Protein AF-A0A952GJA0-F1 (afdb_monomer_lite)

Sequence (175 aa):
MSPELRQLFHEEYRELRPRAPMPELHVRFRRFTSLNTTIRLRDGKLYVSLSDLLEAAPESVLRAIAHILIAKLYRKPILRLHADRYRRYTQSEPVSKMAEHIRQTRGRKRILTAKGRHYDLDEVFETLNRRFFHGLMGRPVLTWSGHNARRLLGHYDAAHNTIMISRVFDRPDTP

Radius of gyration: 22.42 Å; chains: 1; bounding box: 40×35×61 Å

Structure (mmCIF, N/CA/C/O backbone):
data_AF-A0A952GJA0-F1
#
_entry.id   AF-A0A952GJA0-F1
#
loop_
_atom_site.group_PDB
_atom_site.id
_atom_site.type_symbol
_atom_site.label_atom_id
_atom_site.label_alt_id
_atom_site.label_comp_id
_atom_site.label_asym_id
_atom_site.label_entity_id
_atom_site.label_seq_id
_atom_site.pdbx_PDB_ins_code
_atom_site.Cartn_x
_atom_site.Cartn_y
_atom_site.Cartn_z
_atom_site.occupancy
_atom_site.B_iso_or_equiv
_atom_site.auth_seq_id
_atom_site.auth_comp_id
_atom_site.auth_asym_id
_atom_site.auth_atom_id
_atom_site.pdbx_PDB_model_num
ATOM 1 N N . MET A 1 1 ? 6.416 3.087 22.315 1.00 54.38 1 MET A N 1
ATOM 2 C CA . MET A 1 1 ? 5.039 2.718 21.914 1.00 54.38 1 MET A CA 1
ATOM 3 C C . MET A 1 1 ? 4.178 3.906 22.293 1.00 54.38 1 MET A C 1
ATOM 5 O O . MET A 1 1 ? 4.149 4.182 23.481 1.00 54.38 1 MET A O 1
ATOM 9 N N . SER A 1 2 ? 3.600 4.648 21.342 1.00 66.81 2 SER A N 1
ATOM 10 C CA . SER A 1 2 ? 2.761 5.819 21.663 1.00 66.81 2 SER A CA 1
ATOM 11 C C . SER A 1 2 ? 1.539 5.348 22.473 1.00 66.81 2 SER A C 1
ATOM 13 O O . SER A 1 2 ? 0.759 4.539 21.952 1.00 66.81 2 SER A O 1
ATOM 15 N N . PRO A 1 3 ? 1.404 5.740 23.757 1.00 74.50 3 PRO A N 1
ATOM 16 C CA . PRO A 1 3 ? 0.252 5.381 24.587 1.00 74.50 3 PRO A CA 1
ATOM 17 C C . PRO A 1 3 ? -1.070 5.843 23.963 1.00 74.50 3 PRO A C 1
ATOM 19 O O . PRO A 1 3 ? -2.073 5.132 24.034 1.00 74.50 3 PRO A O 1
ATOM 22 N N . GLU A 1 4 ? -1.030 6.979 23.267 1.00 85.19 4 GLU A N 1
ATOM 23 C CA . GLU A 1 4 ? -2.164 7.608 22.595 1.00 85.19 4 GLU A CA 1
ATOM 24 C C . GLU A 1 4 ? -2.732 6.689 21.507 1.00 85.19 4 GLU A C 1
ATOM 26 O O . GLU A 1 4 ? -3.935 6.449 21.447 1.00 85.19 4 GLU A O 1
ATOM 31 N N . LEU A 1 5 ? -1.872 6.065 20.693 1.00 89.81 5 LEU A N 1
ATOM 32 C CA . LEU A 1 5 ? -2.322 5.169 19.627 1.00 89.81 5 LEU A CA 1
ATOM 33 C C . LEU A 1 5 ? -3.044 3.927 20.168 1.00 89.81 5 LEU A C 1
ATOM 35 O O . LEU A 1 5 ? -4.031 3.476 19.588 1.00 89.81 5 LEU A O 1
ATOM 39 N N . ARG A 1 6 ? -2.563 3.352 21.277 1.00 92.50 6 ARG A N 1
ATOM 40 C CA . ARG A 1 6 ? -3.231 2.201 21.906 1.00 92.50 6 ARG A CA 1
ATOM 41 C C . ARG A 1 6 ? -4.612 2.596 22.430 1.00 92.50 6 ARG A C 1
ATOM 43 O O . ARG A 1 6 ? -5.545 1.805 22.287 1.00 92.50 6 ARG A O 1
ATOM 50 N N . GLN A 1 7 ? -4.731 3.797 22.989 1.00 93.88 7 GLN A N 1
ATOM 51 C CA . GLN A 1 7 ? -5.991 4.333 23.487 1.00 93.88 7 GLN A CA 1
ATOM 52 C C . GLN A 1 7 ? -7.027 4.481 22.362 1.00 93.88 7 GLN A C 1
ATOM 54 O O . GLN A 1 7 ? -8.146 3.999 22.516 1.00 93.88 7 GLN A O 1
ATOM 59 N N . LEU A 1 8 ? -6.634 4.998 21.190 1.00 95.00 8 LEU A N 1
ATOM 60 C CA . LEU A 1 8 ? -7.523 5.084 20.020 1.00 95.00 8 LEU A CA 1
ATOM 61 C C . LEU A 1 8 ? -8.104 3.721 19.633 1.00 95.00 8 LEU A C 1
ATOM 63 O O . LEU A 1 8 ? -9.308 3.574 19.461 1.00 95.00 8 LEU A O 1
ATOM 67 N N . PHE A 1 9 ? -7.261 2.690 19.530 1.00 96.31 9 PHE A N 1
ATOM 68 C CA . PHE A 1 9 ? -7.736 1.343 19.197 1.00 96.31 9 PHE A CA 1
ATOM 69 C C . PHE A 1 9 ? -8.646 0.750 20.274 1.00 96.31 9 PHE A C 1
ATOM 71 O O . PHE A 1 9 ? -9.547 -0.023 19.952 1.00 96.31 9 PHE A O 1
ATOM 78 N N . HIS A 1 10 ? -8.412 1.085 21.541 1.00 96.00 10 HIS A N 1
ATOM 79 C CA . HIS A 1 10 ? -9.250 0.640 22.645 1.00 96.00 10 HIS A CA 1
ATOM 80 C C . HIS A 1 10 ? -10.642 1.294 22.603 1.00 96.00 10 HIS A C 1
ATOM 82 O O . HIS A 1 10 ? -11.648 0.600 22.755 1.00 96.00 10 HIS A O 1
ATOM 88 N N . GLU A 1 11 ? -10.705 2.604 22.357 1.00 96.12 11 GLU A N 1
ATOM 89 C CA . GLU A 1 11 ? -11.954 3.362 22.196 1.00 96.12 11 GLU A CA 1
ATOM 90 C C . GLU A 1 11 ? -12.777 2.831 21.020 1.00 96.12 11 GLU A C 1
ATOM 92 O O . GLU A 1 11 ? -13.913 2.400 21.210 1.00 96.12 11 GLU A O 1
ATOM 97 N N . GLU A 1 12 ? -12.162 2.729 19.840 1.00 96.25 12 GLU A N 1
ATOM 98 C CA . GLU A 1 12 ? -12.817 2.224 18.626 1.00 96.25 12 GLU A CA 1
ATOM 99 C C . GLU A 1 12 ? -13.274 0.764 18.773 1.00 96.25 12 GLU A C 1
ATOM 101 O O . GLU A 1 12 ? -14.326 0.360 18.270 1.00 96.25 12 GLU A O 1
ATOM 106 N N . TYR A 1 13 ? -12.515 -0.060 19.508 1.00 97.06 13 TYR A N 1
ATOM 107 C CA . TYR A 1 13 ? -12.947 -1.421 19.818 1.00 97.06 13 TYR A CA 1
ATOM 108 C C . TYR A 1 13 ? -14.212 -1.419 20.671 1.00 97.06 13 TYR A C 1
ATOM 110 O O . TYR A 1 13 ? -15.130 -2.200 20.408 1.00 97.06 13 TYR A O 1
ATOM 118 N N . ARG A 1 14 ? -14.261 -0.569 21.703 1.00 96.56 14 ARG A N 1
ATOM 119 C CA . ARG A 1 14 ? -15.401 -0.498 22.616 1.00 96.56 14 ARG A CA 1
ATOM 120 C C . ARG A 1 14 ? -16.638 0.052 21.915 1.00 96.56 14 ARG A C 1
ATOM 122 O O . ARG A 1 14 ? -17.715 -0.490 22.136 1.00 96.56 14 ARG A O 1
ATOM 129 N N . GLU A 1 15 ? -16.482 1.042 21.042 1.00 95.50 15 GLU A N 1
ATOM 130 C CA . GLU A 1 15 ? -17.576 1.587 20.234 1.00 95.50 15 GLU A CA 1
ATOM 131 C C . GLU A 1 15 ? -18.188 0.511 19.323 1.00 95.50 15 GLU A C 1
ATOM 133 O O . GLU A 1 15 ? -19.399 0.288 19.327 1.00 95.50 15 GLU A O 1
ATOM 138 N N . LEU A 1 16 ? -17.350 -0.251 18.611 1.00 95.06 16 LEU A N 1
ATOM 139 C CA . LEU A 1 16 ? -17.817 -1.314 17.714 1.00 95.06 16 LEU A CA 1
ATOM 140 C C . LEU A 1 16 ? -18.292 -2.583 18.442 1.00 95.06 16 LEU A C 1
ATOM 142 O O . LEU A 1 16 ? -19.068 -3.372 17.885 1.00 95.06 16 LEU A O 1
ATOM 146 N N . ARG A 1 17 ? -17.794 -2.834 19.658 1.00 95.31 17 ARG A N 1
ATOM 147 C CA . ARG A 1 17 ? -18.069 -4.045 20.449 1.00 95.31 17 ARG A CA 1
ATOM 148 C C . ARG A 1 17 ? -18.272 -3.723 21.942 1.00 95.31 17 ARG A C 1
ATOM 150 O O . ARG A 1 17 ? -17.503 -4.206 22.777 1.00 95.31 17 ARG A O 1
ATOM 157 N N . PRO A 1 18 ? -19.354 -3.018 22.320 1.00 94.12 18 PRO A N 1
ATOM 158 C CA . PRO A 1 18 ? -19.543 -2.508 23.684 1.00 94.12 18 PRO A CA 1
ATOM 159 C C . PRO A 1 18 ? -19.533 -3.608 24.751 1.00 94.12 18 PRO A C 1
ATOM 161 O O . PRO A 1 18 ? -18.910 -3.455 25.800 1.00 94.12 18 PRO A O 1
ATOM 164 N N . ARG A 1 19 ? -20.155 -4.754 24.447 1.00 94.12 19 ARG A N 1
ATOM 165 C CA . ARG A 1 19 ? -20.328 -5.890 25.371 1.00 94.12 19 ARG A CA 1
ATOM 166 C C . ARG A 1 19 ? -19.241 -6.964 25.272 1.00 94.12 19 ARG A C 1
ATOM 168 O O . ARG A 1 19 ? -19.289 -7.937 26.014 1.00 94.12 19 ARG A O 1
ATOM 175 N N . ALA A 1 20 ? -18.296 -6.845 24.339 1.00 93.94 20 ALA A N 1
ATOM 176 C CA . ALA A 1 20 ? -17.242 -7.846 24.202 1.00 93.94 20 ALA A CA 1
ATOM 177 C C . ALA A 1 20 ? -16.146 -7.638 25.263 1.00 93.94 20 ALA A C 1
ATOM 179 O O . ALA A 1 20 ? -15.872 -6.491 25.645 1.00 93.94 20 ALA A O 1
ATOM 180 N N . PRO A 1 21 ? -15.464 -8.711 25.706 1.00 94.12 21 PRO A N 1
ATOM 181 C CA . PRO A 1 21 ? -14.257 -8.561 26.508 1.00 94.12 21 PRO A CA 1
ATOM 182 C C . PRO A 1 21 ? -13.212 -7.762 25.720 1.00 94.12 21 PRO A C 1
ATOM 184 O O . PRO A 1 21 ? -13.134 -7.875 24.491 1.00 94.12 21 PRO A O 1
ATOM 187 N N . MET A 1 22 ? -12.437 -6.933 26.423 1.00 94.69 22 MET A N 1
ATOM 188 C CA . MET A 1 22 ? -11.341 -6.182 25.813 1.00 94.69 22 MET A CA 1
ATOM 189 C C . MET A 1 22 ? -10.138 -7.115 25.644 1.00 94.69 22 MET A C 1
ATOM 191 O O . MET A 1 22 ? -9.604 -7.576 26.652 1.00 94.69 22 MET A O 1
ATOM 195 N N . PRO A 1 23 ? -9.711 -7.423 24.410 1.00 94.12 23 PRO A N 1
ATOM 196 C CA . PRO A 1 23 ? -8.521 -8.224 24.190 1.00 94.12 23 PRO A CA 1
ATOM 197 C C . PRO A 1 23 ? -7.267 -7.419 24.530 1.00 94.12 23 PRO A C 1
ATOM 199 O O . PRO A 1 23 ? -7.252 -6.186 24.480 1.00 94.12 23 PRO A O 1
ATOM 202 N N . GLU A 1 24 ? -6.173 -8.125 24.796 1.00 95.12 24 GLU A N 1
ATOM 203 C CA . GLU A 1 24 ? -4.858 -7.496 24.854 1.00 95.12 24 GLU A CA 1
ATOM 204 C C . GLU A 1 24 ? -4.509 -6.912 23.474 1.00 95.12 24 GLU A C 1
ATOM 206 O O . GLU A 1 24 ? -4.594 -7.596 22.450 1.00 95.12 24 GLU A O 1
ATOM 211 N N . LEU A 1 25 ? -4.146 -5.628 23.443 1.00 95.00 25 LEU A N 1
ATOM 212 C CA . LEU A 1 25 ? -3.889 -4.858 22.226 1.00 95.00 25 LEU A CA 1
ATOM 213 C C . LEU A 1 25 ? -2.392 -4.585 22.071 1.00 95.00 25 LEU A C 1
ATOM 215 O O . LEU A 1 25 ? -1.803 -3.820 22.834 1.00 95.00 25 LEU A O 1
ATOM 219 N N . HIS A 1 26 ? -1.798 -5.144 21.020 1.00 95.06 26 HIS A N 1
ATOM 220 C CA . HIS A 1 26 ? -0.436 -4.850 20.590 1.00 95.06 26 HIS A CA 1
ATOM 221 C C . HIS A 1 26 ? -0.470 -4.006 19.319 1.00 95.06 26 HIS A C 1
ATOM 223 O O . HIS A 1 26 ? -0.562 -4.538 18.209 1.00 95.06 26 HIS A O 1
ATOM 229 N N . VAL A 1 27 ? -0.372 -2.688 19.480 1.00 95.62 27 VAL A N 1
ATOM 230 C CA . VAL A 1 27 ? -0.358 -1.727 18.372 1.00 95.62 27 VAL A CA 1
ATOM 231 C C . VAL A 1 27 ? 1.039 -1.142 18.222 1.00 95.62 27 VAL A C 1
ATOM 233 O O . VAL A 1 27 ? 1.648 -0.707 19.197 1.00 95.62 27 VAL A O 1
ATOM 236 N N . ARG A 1 28 ? 1.574 -1.157 17.000 1.00 95.00 28 ARG A N 1
ATOM 237 C CA . ARG A 1 28 ? 2.903 -0.609 16.709 1.00 95.00 28 ARG A CA 1
ATOM 238 C C . ARG A 1 28 ? 3.027 -0.104 15.282 1.00 95.00 28 ARG A C 1
ATOM 240 O O . ARG A 1 28 ? 2.433 -0.674 14.362 1.00 95.00 28 ARG A O 1
ATOM 247 N N . PHE A 1 29 ? 3.894 0.882 15.107 1.00 95.19 29 PHE A N 1
ATOM 248 C CA . PHE A 1 29 ? 4.441 1.227 13.807 1.00 95.19 29 PHE A CA 1
ATOM 249 C C . PHE A 1 29 ? 5.533 0.231 13.411 1.00 95.19 29 PHE A C 1
ATOM 251 O O . PHE A 1 29 ? 6.268 -0.302 14.249 1.00 95.19 29 PHE A O 1
ATOM 258 N N . ARG A 1 30 ? 5.590 -0.090 12.122 1.00 93.44 30 ARG A N 1
ATOM 259 C CA . ARG A 1 30 ? 6.602 -0.948 11.515 1.00 93.44 30 ARG A CA 1
ATOM 260 C C . ARG A 1 30 ? 7.102 -0.304 10.239 1.00 93.44 30 ARG A C 1
ATOM 262 O O . ARG A 1 30 ? 6.342 0.319 9.505 1.00 93.44 30 ARG A O 1
ATOM 269 N N . ARG A 1 31 ? 8.376 -0.546 9.953 1.00 92.06 31 ARG A N 1
ATOM 270 C CA . ARG A 1 31 ? 9.026 -0.107 8.725 1.00 92.06 31 ARG A CA 1
ATOM 271 C C . ARG A 1 31 ? 8.485 -0.908 7.540 1.00 92.06 31 ARG A C 1
ATOM 273 O O . ARG A 1 31 ? 8.939 -2.022 7.283 1.00 92.06 31 ARG A O 1
ATOM 280 N N . PHE A 1 32 ? 7.492 -0.355 6.853 1.00 90.12 32 PHE A N 1
ATOM 281 C CA . PHE A 1 32 ? 6.935 -0.919 5.625 1.00 90.12 32 PHE A CA 1
ATOM 282 C C . PHE A 1 32 ? 7.509 -0.194 4.392 1.00 90.12 32 PHE A C 1
ATOM 284 O O . PHE A 1 32 ? 8.179 0.837 4.500 1.00 90.12 32 PHE A O 1
ATOM 291 N N . THR A 1 33 ? 7.277 -0.771 3.210 1.00 86.06 33 THR A N 1
ATOM 292 C CA . THR A 1 33 ? 7.632 -0.196 1.897 1.00 86.06 33 THR A CA 1
ATOM 293 C C . THR A 1 33 ? 6.483 0.603 1.268 1.00 86.06 33 THR A C 1
ATOM 295 O O . THR A 1 33 ? 6.622 1.114 0.162 1.00 86.06 33 THR A O 1
ATOM 298 N N . SER A 1 34 ? 5.340 0.688 1.952 1.00 88.31 34 SER A N 1
ATOM 299 C CA . SER A 1 34 ? 4.113 1.381 1.542 1.00 88.31 34 SER A CA 1
ATOM 300 C C . SER A 1 34 ? 3.252 1.676 2.778 1.00 88.31 34 SER A C 1
ATOM 302 O O . SER A 1 34 ? 3.573 1.212 3.871 1.00 88.31 34 SER A O 1
ATOM 304 N N . LEU A 1 35 ? 2.115 2.365 2.606 1.00 92.56 35 LEU A N 1
ATOM 305 C CA . LEU A 1 35 ? 1.126 2.700 3.654 1.00 92.56 35 LEU A CA 1
ATOM 306 C C . LEU A 1 35 ? 0.343 1.484 4.204 1.00 92.56 35 LEU A C 1
ATOM 308 O O . LEU A 1 35 ? -0.830 1.589 4.566 1.00 92.56 35 LEU A O 1
ATOM 312 N N . ASN A 1 36 ? 0.972 0.311 4.248 1.00 92.56 36 ASN A N 1
ATOM 313 C CA . ASN A 1 36 ? 0.344 -0.930 4.668 1.00 92.56 36 ASN A CA 1
ATOM 314 C C . ASN A 1 36 ? -0.126 -0.858 6.121 1.00 92.56 36 ASN A C 1
ATOM 316 O O . ASN A 1 36 ? 0.554 -0.349 7.014 1.00 92.56 36 ASN A O 1
ATOM 320 N N . THR A 1 37 ? -1.295 -1.439 6.356 1.00 96.06 37 THR A N 1
ATOM 321 C CA . THR A 1 37 ? -1.876 -1.613 7.682 1.00 96.06 37 THR A CA 1
ATOM 322 C C . THR A 1 37 ? -2.388 -3.040 7.805 1.00 96.06 37 THR A C 1
ATOM 324 O O . THR A 1 37 ? -2.916 -3.617 6.854 1.00 96.06 37 THR A O 1
ATOM 327 N N . THR A 1 38 ? -2.181 -3.650 8.966 1.00 95.81 38 THR A N 1
ATOM 328 C CA . THR A 1 38 ? -2.576 -5.037 9.224 1.00 95.81 38 THR A CA 1
ATOM 329 C C . THR A 1 38 ? -3.178 -5.155 10.612 1.00 95.81 38 THR A C 1
ATOM 331 O O . THR A 1 38 ? -2.736 -4.492 11.551 1.00 95.81 38 THR A O 1
ATOM 334 N N . ILE A 1 39 ? -4.177 -6.023 10.734 1.00 97.12 39 ILE A N 1
ATOM 335 C CA . ILE A 1 39 ? -4.811 -6.396 11.993 1.00 97.12 39 ILE A CA 1
ATOM 336 C C . ILE A 1 39 ? -5.076 -7.897 11.978 1.00 97.12 39 ILE A C 1
ATOM 338 O O . ILE A 1 39 ? -5.469 -8.454 10.954 1.00 97.12 39 ILE A O 1
ATOM 342 N N . ARG A 1 40 ? -4.839 -8.561 13.107 1.00 95.81 40 ARG A N 1
ATOM 343 C CA . ARG A 1 40 ? -5.107 -9.991 13.273 1.00 95.81 40 ARG A CA 1
ATOM 344 C C . ARG A 1 40 ? -5.409 -10.317 14.729 1.00 95.81 40 ARG A C 1
ATOM 346 O O . ARG A 1 40 ? -4.792 -9.745 15.626 1.00 95.81 40 ARG A O 1
ATOM 353 N N . LEU A 1 41 ? -6.323 -11.257 14.938 1.00 95.44 41 LEU A N 1
ATOM 354 C CA . LEU A 1 41 ? -6.595 -11.869 16.234 1.00 95.44 41 LEU A CA 1
ATOM 355 C C . LEU A 1 41 ? -5.829 -13.192 16.308 1.00 95.44 41 LEU A C 1
ATOM 357 O O . LEU A 1 41 ? -5.980 -14.034 15.424 1.00 95.44 41 LEU A O 1
ATOM 361 N N . ARG A 1 42 ? -4.987 -13.362 17.327 1.00 94.00 42 ARG A N 1
ATOM 362 C CA . ARG A 1 42 ? -4.238 -14.600 17.571 1.00 94.00 42 ARG A CA 1
ATOM 363 C C . ARG A 1 42 ? -4.158 -14.838 19.074 1.00 94.00 42 ARG A C 1
ATOM 365 O O . ARG A 1 42 ? -3.790 -13.920 19.797 1.00 94.00 42 ARG A O 1
ATOM 372 N N . ASP A 1 43 ? -4.519 -16.037 19.521 1.00 93.31 43 ASP A N 1
ATOM 373 C CA . ASP A 1 43 ? -4.480 -16.447 20.934 1.00 93.31 43 ASP A CA 1
ATOM 374 C C . ASP A 1 43 ? -5.216 -15.461 21.869 1.00 93.31 43 ASP A C 1
ATOM 376 O O . ASP A 1 43 ? -4.741 -15.113 22.944 1.00 93.31 43 ASP A O 1
ATOM 380 N N . GLY A 1 44 ? -6.359 -14.926 21.414 1.00 92.19 44 GLY A N 1
ATOM 381 C CA . GLY A 1 44 ? -7.143 -13.923 22.152 1.00 92.19 44 GLY A CA 1
ATOM 382 C C . GLY A 1 44 ? -6.560 -12.501 22.151 1.00 92.19 44 GLY A C 1
ATOM 383 O O . GLY A 1 44 ? -7.182 -11.591 22.696 1.00 92.19 44 GLY A O 1
ATOM 384 N N . LYS A 1 45 ? -5.409 -12.280 21.503 1.00 96.06 45 LYS A N 1
ATOM 385 C CA . LYS A 1 45 ? -4.715 -10.987 21.439 1.00 96.06 45 LYS A CA 1
ATOM 386 C C . LYS A 1 45 ? -4.849 -10.342 20.066 1.00 96.06 45 LYS A C 1
ATOM 388 O O . LYS A 1 45 ? -4.766 -11.004 19.027 1.00 96.06 45 LYS A O 1
ATOM 393 N N . LEU A 1 46 ? -5.026 -9.027 20.054 1.00 96.44 46 LEU A N 1
ATOM 394 C CA . LEU A 1 46 ? -5.060 -8.229 18.837 1.00 96.44 46 LEU A CA 1
ATOM 395 C C . LEU A 1 46 ? -3.670 -7.704 18.507 1.00 96.44 46 LEU A C 1
ATOM 397 O O . LEU A 1 46 ? -3.070 -6.952 19.271 1.00 96.44 46 LEU A O 1
ATOM 401 N N . TYR A 1 47 ? -3.183 -8.054 17.322 1.00 96.81 47 TYR A N 1
ATOM 402 C CA . TYR A 1 47 ? -1.941 -7.524 16.780 1.00 96.81 47 TYR A CA 1
ATOM 403 C C . TYR A 1 47 ? -2.252 -6.583 15.632 1.00 96.81 47 TYR A C 1
ATOM 405 O O . TYR A 1 47 ? -2.745 -7.010 14.586 1.00 96.81 47 TYR A O 1
ATOM 413 N N . VAL A 1 48 ? -1.900 -5.320 15.820 1.00 97.12 48 VAL A N 1
ATOM 414 C CA . VAL A 1 48 ? -2.016 -4.276 14.812 1.00 97.12 48 VAL A CA 1
ATOM 415 C C . VAL A 1 48 ? -0.617 -3.836 14.411 1.00 97.12 48 VAL A C 1
ATOM 417 O O . VAL A 1 48 ? 0.271 -3.639 15.243 1.00 97.12 48 VAL A O 1
ATOM 420 N N . SER A 1 49 ? -0.377 -3.718 13.113 1.00 96.38 49 SER A N 1
ATOM 421 C CA . SER A 1 49 ? 0.863 -3.140 12.601 1.00 96.38 49 SER A CA 1
ATOM 422 C C . SER A 1 49 ? 0.551 -2.146 11.501 1.00 96.38 49 SER A C 1
ATOM 424 O O . SER A 1 49 ? -0.068 -2.505 10.498 1.00 96.38 49 SER A O 1
ATOM 426 N N . LEU A 1 50 ? 0.975 -0.907 11.728 1.00 96.38 50 LEU A N 1
ATOM 427 C CA . LEU A 1 50 ? 0.790 0.225 10.830 1.00 96.38 50 LEU A CA 1
ATOM 428 C C . LEU A 1 50 ? 2.131 0.598 10.194 1.00 96.38 50 LEU A C 1
ATOM 430 O O . LEU A 1 50 ? 3.178 0.412 10.814 1.00 96.38 50 LEU A O 1
ATOM 434 N N . SER A 1 51 ? 2.103 1.132 8.977 1.00 95.38 51 SER A N 1
ATOM 435 C CA . SER A 1 51 ? 3.257 1.796 8.367 1.00 95.38 51 SER A CA 1
ATOM 436 C C . SER A 1 51 ? 3.781 2.927 9.237 1.00 95.38 51 SER A C 1
ATOM 438 O O . SER A 1 51 ? 2.999 3.752 9.689 1.00 95.38 51 SER A O 1
ATOM 440 N N . ASP A 1 52 ? 5.099 2.994 9.412 1.00 94.00 52 ASP A N 1
ATOM 441 C CA . ASP A 1 52 ? 5.804 4.118 10.044 1.00 94.00 52 ASP A CA 1
ATOM 442 C C . ASP A 1 52 ? 5.527 5.453 9.337 1.00 94.00 52 ASP A C 1
ATOM 444 O O . ASP A 1 52 ? 5.445 6.491 9.975 1.00 94.00 52 ASP A O 1
ATOM 448 N N . LEU A 1 53 ? 5.228 5.417 8.037 1.00 92.62 53 LEU A N 1
ATOM 449 C CA . LEU A 1 53 ? 4.680 6.567 7.298 1.00 92.62 53 LEU A CA 1
ATOM 450 C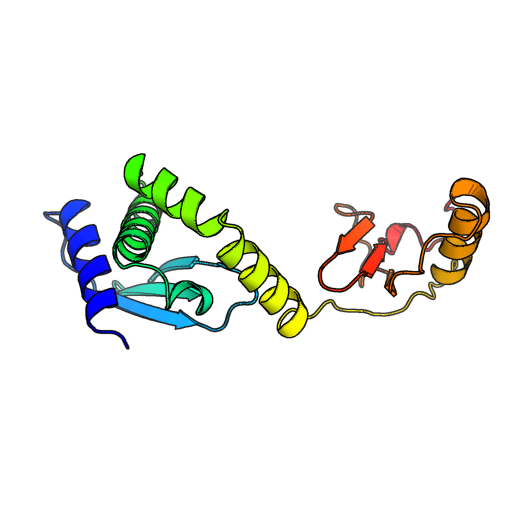 C . LEU A 1 53 ? 3.419 7.203 7.915 1.00 92.62 53 LEU A C 1
ATOM 452 O O . LEU A 1 53 ? 3.095 8.340 7.592 1.00 92.62 53 LEU A O 1
ATOM 456 N N . LEU A 1 54 ? 2.678 6.469 8.747 1.00 94.62 54 LEU A N 1
ATOM 457 C CA . LEU A 1 54 ? 1.458 6.943 9.403 1.00 94.62 54 LEU A CA 1
ATOM 458 C C . LEU A 1 54 ? 1.731 7.493 10.809 1.00 94.62 54 LEU A C 1
ATOM 460 O O . LEU A 1 54 ? 0.793 7.911 11.474 1.00 94.62 54 LEU A O 1
ATOM 464 N N . GLU A 1 55 ? 2.977 7.487 11.281 1.00 92.81 55 GLU A N 1
ATOM 465 C CA . GLU A 1 55 ? 3.324 7.924 12.639 1.00 92.81 55 GLU A CA 1
ATOM 466 C C . GLU A 1 55 ? 3.074 9.421 12.850 1.00 92.81 55 GLU A C 1
ATOM 468 O O . GLU A 1 55 ? 2.570 9.819 13.893 1.00 92.81 55 GLU A O 1
ATOM 473 N N . ALA A 1 56 ? 3.312 10.233 11.816 1.00 90.88 56 ALA A N 1
ATOM 474 C CA . ALA A 1 56 ? 2.993 11.662 11.804 1.00 90.88 56 ALA A CA 1
ATOM 475 C C . ALA A 1 56 ? 1.548 11.963 11.356 1.00 90.88 56 ALA A C 1
ATOM 477 O O . ALA A 1 56 ? 1.206 13.117 11.086 1.00 90.88 56 ALA A O 1
ATOM 478 N N . ALA A 1 57 ? 0.695 10.944 11.199 1.00 93.88 57 ALA A N 1
ATOM 479 C CA . ALA A 1 57 ? -0.682 11.171 10.786 1.00 93.88 57 ALA A CA 1
ATOM 480 C C . ALA A 1 57 ? -1.470 11.871 11.907 1.00 93.88 57 ALA A C 1
ATOM 482 O O . ALA A 1 57 ? -1.310 11.520 13.077 1.00 93.88 57 ALA A O 1
ATOM 483 N N . PRO A 1 58 ? -2.374 12.812 11.571 1.00 95.12 58 PRO A N 1
ATOM 484 C CA . PRO A 1 58 ? -3.256 13.413 12.562 1.00 95.12 58 PRO A CA 1
ATOM 485 C C . PRO A 1 58 ? -4.040 12.343 13.328 1.00 95.12 58 PRO A C 1
ATOM 487 O O . PRO A 1 58 ? -4.468 11.347 12.738 1.00 95.12 58 PRO A O 1
ATOM 490 N N . GLU A 1 59 ? -4.318 12.578 14.613 1.00 95.06 59 GLU A N 1
ATOM 491 C CA . GLU A 1 59 ? -5.081 11.641 15.455 1.00 95.06 59 GLU A CA 1
ATOM 492 C C . GLU A 1 59 ? -6.404 11.229 14.792 1.00 95.06 59 GLU A C 1
ATOM 494 O O . GLU A 1 59 ? -6.781 10.060 14.771 1.00 95.06 59 GLU A O 1
ATOM 499 N N . SER A 1 60 ? -7.073 12.185 14.147 1.00 95.56 60 SER A N 1
ATOM 500 C CA . SER A 1 60 ? -8.324 11.973 13.422 1.00 95.56 60 SER A CA 1
ATOM 501 C C . SER A 1 60 ? -8.216 10.907 12.317 1.00 95.56 60 SER A C 1
ATOM 503 O O . SER A 1 60 ? -9.202 10.214 12.039 1.00 95.56 60 SER A O 1
ATOM 505 N N . VAL A 1 61 ? -7.039 10.765 11.697 1.00 96.88 61 VAL A N 1
ATOM 506 C CA . VAL A 1 61 ? -6.705 9.754 10.685 1.00 96.88 61 VAL A CA 1
ATOM 507 C C . VAL A 1 61 ? -6.337 8.430 11.349 1.00 96.88 61 VAL A C 1
ATOM 509 O O . VAL A 1 61 ? -6.821 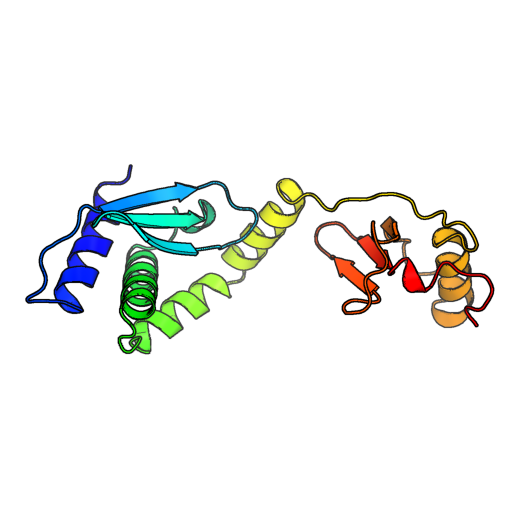7.388 10.910 1.00 96.88 61 VAL A O 1
ATOM 512 N N . LEU A 1 62 ? -5.542 8.452 12.422 1.00 96.88 62 LEU A N 1
ATOM 513 C CA . LEU A 1 62 ? -5.208 7.251 13.201 1.00 96.88 62 LEU A CA 1
ATOM 514 C C . LEU A 1 62 ? -6.464 6.576 13.767 1.00 96.88 62 LEU A C 1
ATOM 516 O O . LEU A 1 62 ? -6.617 5.359 13.658 1.00 96.88 62 LEU A O 1
ATOM 520 N N . ARG A 1 63 ? -7.412 7.375 14.260 1.00 96.94 63 ARG A N 1
ATOM 521 C CA . ARG A 1 63 ? -8.741 6.937 14.696 1.00 96.94 63 ARG A CA 1
ATOM 522 C C . ARG A 1 63 ? -9.538 6.302 13.556 1.00 96.94 63 ARG A C 1
ATOM 524 O O . ARG A 1 63 ? -10.081 5.214 13.700 1.00 96.94 63 ARG A O 1
ATOM 531 N N . ALA A 1 64 ? -9.519 6.915 12.369 1.00 97.75 64 ALA A N 1
ATOM 532 C CA . ALA A 1 64 ? -10.150 6.331 11.186 1.00 97.75 64 ALA A CA 1
ATOM 533 C C . ALA A 1 64 ? -9.529 4.985 10.775 1.00 97.75 64 ALA A C 1
ATOM 535 O O . ALA A 1 64 ? -10.255 4.065 10.398 1.00 97.75 64 ALA A O 1
ATOM 536 N N . ILE A 1 65 ? -8.205 4.845 10.873 1.00 97.62 65 ILE A N 1
ATOM 537 C CA . ILE A 1 65 ? -7.514 3.573 10.631 1.00 97.62 65 ILE A CA 1
ATOM 538 C C . ILE A 1 65 ? -7.959 2.523 11.654 1.00 97.62 65 ILE A C 1
ATOM 540 O O . ILE A 1 65 ? -8.271 1.398 11.262 1.00 97.62 65 ILE A O 1
ATOM 544 N N . ALA A 1 66 ? -8.023 2.881 12.939 1.00 97.69 66 ALA A N 1
ATOM 545 C CA . ALA A 1 66 ? -8.487 1.992 13.998 1.00 97.69 66 ALA A CA 1
ATOM 546 C C . ALA A 1 66 ? -9.915 1.483 13.735 1.00 97.69 66 ALA A C 1
ATOM 548 O O . ALA A 1 66 ? -10.107 0.263 13.679 1.00 97.69 66 ALA A O 1
ATOM 549 N N . HIS A 1 67 ? -10.862 2.383 13.436 1.00 98.25 67 HIS A N 1
ATOM 550 C CA . HIS A 1 67 ? -12.231 2.024 13.040 1.00 98.25 67 HIS A CA 1
ATOM 551 C C . HIS A 1 67 ? -12.241 1.025 11.882 1.00 98.25 67 HIS A C 1
ATOM 553 O O . HIS A 1 67 ? -12.831 -0.051 11.969 1.00 98.25 67 HIS A O 1
ATOM 559 N N . ILE A 1 68 ? -11.554 1.358 10.781 1.00 98.12 68 ILE A N 1
ATOM 560 C CA . ILE A 1 68 ? -11.526 0.538 9.561 1.00 98.12 68 ILE A CA 1
ATOM 561 C C . ILE A 1 68 ? -10.973 -0.860 9.851 1.00 98.12 68 ILE A C 1
ATOM 563 O O . ILE A 1 68 ? -11.533 -1.851 9.380 1.00 98.12 68 ILE A O 1
ATOM 567 N N . LEU A 1 69 ? -9.868 -0.957 10.591 1.00 98.00 69 LEU A N 1
ATOM 568 C CA . LEU A 1 69 ? -9.216 -2.233 10.874 1.00 98.00 69 LEU A CA 1
ATOM 569 C C . LEU A 1 69 ? -10.075 -3.117 11.781 1.00 98.00 69 LEU A C 1
ATOM 571 O O . LEU A 1 69 ? -10.274 -4.293 11.473 1.00 98.00 69 LEU A O 1
ATOM 575 N N . ILE A 1 70 ? -10.624 -2.564 12.861 1.00 97.75 70 ILE A N 1
ATOM 576 C CA . ILE A 1 70 ? -11.472 -3.318 13.792 1.00 97.75 70 ILE A CA 1
ATOM 577 C C . ILE A 1 70 ? -12.769 -3.741 13.096 1.00 97.75 70 ILE A C 1
ATOM 579 O O . ILE A 1 70 ? -13.167 -4.906 13.196 1.00 97.75 70 ILE A O 1
ATOM 583 N N . ALA A 1 71 ? -13.387 -2.842 12.324 1.00 97.81 71 ALA A N 1
ATOM 584 C CA . ALA A 1 71 ? -14.586 -3.155 11.560 1.00 97.81 71 ALA A CA 1
ATOM 585 C C . ALA A 1 71 ? -14.334 -4.281 10.546 1.00 97.81 71 ALA A C 1
ATOM 587 O O . ALA A 1 71 ? -15.114 -5.230 10.484 1.00 97.81 71 ALA A O 1
ATOM 588 N N . LYS A 1 72 ? -13.205 -4.249 9.821 1.00 97.12 72 LYS A N 1
ATOM 589 C CA . LYS A 1 72 ? -12.801 -5.338 8.914 1.00 97.12 72 LYS A CA 1
ATOM 590 C C . LYS A 1 72 ? -12.590 -6.661 9.646 1.00 97.12 72 LYS A C 1
ATOM 592 O O . LYS A 1 72 ? -13.084 -7.685 9.181 1.00 97.12 72 LYS A O 1
ATOM 597 N N . LEU A 1 73 ? -11.887 -6.649 10.781 1.00 96.88 73 LEU A N 1
ATOM 598 C CA . LEU A 1 73 ? -11.602 -7.862 11.551 1.00 96.88 73 LEU A CA 1
ATOM 599 C C . LEU A 1 73 ? -12.888 -8.562 12.013 1.00 96.88 73 LEU A C 1
ATOM 601 O O . LEU A 1 73 ? -12.994 -9.782 11.920 1.00 96.88 73 LEU A O 1
ATOM 605 N N . TYR A 1 74 ? -13.867 -7.789 12.484 1.00 95.81 74 TYR A N 1
ATOM 606 C CA . TYR A 1 74 ? -15.121 -8.309 13.035 1.00 95.81 74 TYR A CA 1
ATOM 607 C C . TYR A 1 74 ? -16.306 -8.243 12.064 1.00 95.81 74 TYR A C 1
ATOM 609 O O . TYR A 1 74 ? -17.446 -8.437 12.487 1.00 95.81 74 TYR A O 1
ATOM 617 N N . ARG A 1 75 ? -16.051 -7.980 10.774 1.00 96.25 75 ARG A N 1
ATOM 618 C CA . ARG A 1 75 ? -17.069 -7.882 9.711 1.00 96.25 75 ARG A CA 1
ATOM 619 C C . ARG A 1 75 ? -18.216 -6.916 10.062 1.00 96.25 75 ARG A C 1
ATOM 621 O O . ARG A 1 75 ? -19.383 -7.197 9.803 1.00 96.25 75 ARG A O 1
ATOM 628 N N . LYS A 1 76 ? -17.884 -5.785 10.686 1.00 96.50 76 LYS A N 1
ATOM 629 C CA . LYS A 1 76 ? -18.806 -4.684 11.005 1.00 96.50 76 LYS A CA 1
ATOM 630 C C . LYS A 1 76 ? -18.816 -3.642 9.878 1.00 96.50 76 LYS A C 1
ATOM 632 O O . LYS A 1 76 ? -17.847 -3.564 9.118 1.00 96.50 76 LYS A O 1
ATOM 637 N N . PRO A 1 77 ? -19.882 -2.830 9.757 1.00 96.06 77 PRO A N 1
ATOM 638 C CA . PRO A 1 77 ? -19.912 -1.745 8.785 1.00 96.06 77 PRO A CA 1
ATOM 639 C C . PRO A 1 77 ? -18.808 -0.715 9.064 1.00 96.06 77 PRO A C 1
ATOM 641 O O . PRO A 1 77 ? -18.551 -0.328 10.204 1.00 96.06 77 PRO A O 1
ATOM 644 N N . ILE A 1 78 ? -18.158 -0.253 7.998 1.00 96.88 78 ILE A N 1
ATOM 645 C CA . ILE A 1 78 ? -17.184 0.839 8.061 1.00 96.88 78 ILE A CA 1
ATOM 646 C C . ILE A 1 78 ? -17.955 2.151 7.900 1.00 96.88 78 ILE A C 1
ATOM 648 O O . ILE A 1 78 ? -18.645 2.336 6.897 1.00 96.88 78 ILE A O 1
ATOM 652 N N . LEU A 1 79 ? -17.831 3.073 8.858 1.00 95.62 79 LEU A N 1
ATOM 653 C CA . LEU A 1 79 ? -18.475 4.379 8.757 1.00 95.62 79 LEU A CA 1
ATOM 654 C C . LEU A 1 79 ? -17.829 5.178 7.622 1.00 95.62 79 LEU A C 1
ATOM 656 O O . LEU A 1 79 ? -16.600 5.255 7.516 1.00 95.62 79 LEU A O 1
ATOM 660 N N . ARG A 1 80 ? -18.669 5.801 6.786 1.00 96.38 80 ARG A N 1
ATOM 661 C CA . ARG A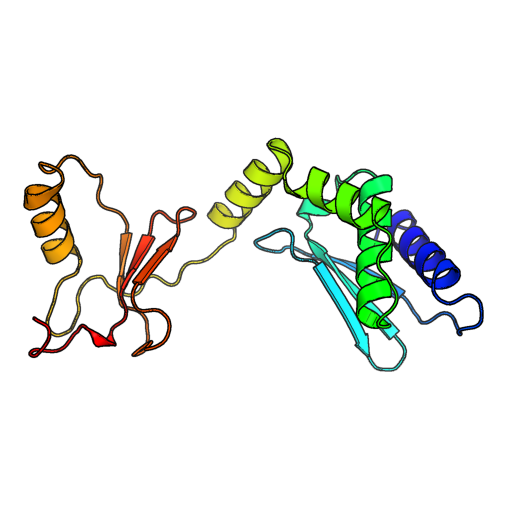 1 80 ? -18.224 6.553 5.599 1.00 96.38 80 ARG A CA 1
ATOM 662 C C . ARG A 1 80 ? -17.232 7.655 5.965 1.00 96.38 80 ARG A C 1
ATOM 664 O O . ARG A 1 80 ? -16.197 7.764 5.321 1.00 96.38 80 ARG A O 1
ATOM 671 N N . LEU A 1 81 ? -17.477 8.365 7.070 1.00 96.44 81 LEU A N 1
ATOM 672 C CA . LEU A 1 81 ? -16.584 9.407 7.584 1.00 96.44 81 LEU A CA 1
ATOM 673 C C . LEU A 1 81 ? -15.136 8.914 7.757 1.00 96.44 81 LEU A C 1
ATOM 675 O O . LEU A 1 81 ? -14.203 9.598 7.337 1.00 96.44 81 LEU A O 1
ATOM 679 N N . HIS A 1 82 ? -14.938 7.727 8.340 1.00 96.94 82 HIS A N 1
ATOM 680 C CA . HIS A 1 82 ? -13.603 7.158 8.538 1.00 96.94 82 HIS A CA 1
ATOM 681 C C . HIS A 1 82 ? -12.980 6.700 7.220 1.00 96.94 82 HIS A C 1
ATOM 683 O O . HIS A 1 82 ? -11.812 6.999 6.963 1.00 96.94 82 HIS A O 1
ATOM 689 N N . ALA A 1 83 ? -13.755 6.035 6.358 1.00 96.06 83 ALA A N 1
ATOM 690 C CA . ALA A 1 83 ? -13.282 5.618 5.040 1.00 96.06 83 ALA A CA 1
ATOM 691 C C . ALA A 1 83 ? -12.816 6.817 4.196 1.00 96.06 83 ALA A C 1
ATOM 693 O O . ALA A 1 83 ? -11.723 6.781 3.630 1.00 96.06 83 ALA A O 1
ATOM 694 N N . ASP A 1 84 ? -13.603 7.892 4.167 1.00 97.44 84 ASP A N 1
ATOM 695 C CA . ASP A 1 84 ? -13.314 9.099 3.392 1.00 97.44 84 ASP A CA 1
ATOM 696 C C . ASP A 1 84 ? -12.146 9.890 3.983 1.00 97.44 84 ASP A C 1
ATOM 698 O O . ASP A 1 84 ? -11.314 10.419 3.245 1.00 97.44 84 ASP A O 1
ATOM 702 N N . ARG A 1 85 ? -12.043 9.965 5.315 1.00 97.06 85 ARG A N 1
ATOM 703 C CA . ARG A 1 85 ? -10.913 10.620 5.988 1.00 97.06 85 ARG A CA 1
ATOM 704 C C . ARG A 1 85 ? -9.600 9.892 5.710 1.00 97.06 85 ARG A C 1
ATOM 706 O O . ARG A 1 85 ? -8.631 10.537 5.316 1.00 97.06 85 ARG A O 1
ATOM 713 N N . TYR A 1 86 ? -9.577 8.569 5.869 1.00 96.50 86 TYR A N 1
ATOM 714 C CA . TYR A 1 86 ? -8.388 7.773 5.570 1.00 96.50 86 TYR A CA 1
ATOM 715 C C . TYR A 1 86 ? -8.017 7.872 4.087 1.00 96.50 86 TYR A C 1
ATOM 717 O O . TYR A 1 86 ? -6.869 8.169 3.768 1.00 96.50 86 TYR A O 1
ATOM 725 N N . ARG A 1 87 ? -8.999 7.732 3.184 1.00 96.12 87 ARG A N 1
ATOM 726 C CA . ARG A 1 87 ? -8.788 7.861 1.736 1.00 96.12 87 ARG A CA 1
ATOM 727 C C . ARG A 1 87 ? -8.159 9.207 1.375 1.00 96.12 87 ARG A C 1
ATOM 729 O O . ARG A 1 87 ? -7.099 9.212 0.756 1.00 96.12 87 ARG A O 1
ATOM 736 N N . ARG A 1 88 ? -8.754 10.327 1.810 1.00 96.62 88 ARG A N 1
ATOM 737 C CA . ARG A 1 88 ? -8.227 11.679 1.544 1.00 96.62 88 ARG A CA 1
ATOM 738 C C . ARG A 1 88 ? -6.803 11.859 2.054 1.00 96.62 88 ARG A C 1
ATOM 740 O O . ARG A 1 88 ? -5.981 12.417 1.341 1.00 96.62 88 ARG A O 1
ATOM 747 N N . TYR A 1 89 ? -6.498 11.358 3.251 1.00 96.06 89 TYR A N 1
ATOM 748 C CA . TYR A 1 89 ? -5.139 11.429 3.781 1.00 96.06 89 TYR A CA 1
ATOM 749 C C . TYR A 1 89 ? -4.153 10.651 2.900 1.00 96.06 89 TYR A C 1
ATOM 751 O O . TYR A 1 89 ? -3.151 11.209 2.460 1.00 96.06 89 TYR A O 1
ATOM 759 N N . THR A 1 90 ? -4.470 9.394 2.568 1.00 93.31 90 THR A N 1
ATOM 760 C CA . THR A 1 90 ? -3.595 8.547 1.737 1.00 93.31 90 THR A CA 1
ATOM 761 C C . THR A 1 90 ? -3.423 9.050 0.306 1.00 93.31 90 THR A C 1
ATOM 763 O O . THR A 1 90 ? -2.404 8.760 -0.306 1.00 93.31 90 THR A O 1
ATOM 766 N N . GLN A 1 91 ? -4.401 9.793 -0.218 1.00 93.38 91 GLN A N 1
ATOM 767 C CA . GLN A 1 91 ? -4.375 10.379 -1.561 1.00 93.38 91 GLN A CA 1
ATOM 768 C C . GLN A 1 91 ? -3.834 11.811 -1.583 1.00 93.38 91 GLN A C 1
ATOM 770 O O . GLN A 1 91 ? -3.703 12.392 -2.657 1.00 93.38 91 GLN A O 1
ATOM 775 N N . SER A 1 92 ? -3.530 12.403 -0.425 1.00 94.19 92 SER A N 1
ATOM 776 C CA . SER A 1 92 ? -2.930 13.734 -0.391 1.00 94.19 92 SER A CA 1
ATOM 777 C C . SER A 1 92 ? -1.557 13.710 -1.063 1.00 94.19 92 SER A C 1
ATOM 779 O O . SER A 1 92 ? -0.820 12.722 -0.974 1.00 94.19 92 SER A O 1
ATOM 781 N N . GLU A 1 93 ? -1.213 14.800 -1.745 1.00 93.44 93 GLU A N 1
ATOM 782 C CA . GLU A 1 93 ? 0.055 14.918 -2.464 1.00 93.44 93 GLU A CA 1
ATOM 783 C C . GLU A 1 93 ? 1.276 14.673 -1.549 1.00 93.44 93 GLU A C 1
ATOM 785 O O . GLU A 1 93 ? 2.124 13.860 -1.929 1.00 93.44 93 GLU A O 1
ATOM 790 N N . PRO A 1 94 ? 1.368 15.248 -0.326 1.00 91.25 94 PRO A N 1
ATOM 791 C CA . PRO A 1 94 ? 2.528 15.027 0.538 1.00 91.25 94 PRO A CA 1
ATOM 792 C C . PRO A 1 94 ? 2.687 13.558 0.940 1.00 91.25 94 PRO A C 1
ATOM 794 O O . PRO A 1 94 ? 3.789 13.014 0.902 1.00 91.25 94 PRO A O 1
ATOM 797 N N . VAL A 1 95 ? 1.581 12.891 1.284 1.00 92.56 95 VAL A N 1
ATOM 798 C CA . VAL A 1 95 ? 1.591 11.482 1.702 1.00 92.56 95 VAL A CA 1
ATOM 799 C C . VAL A 1 95 ? 1.908 10.566 0.523 1.00 92.56 95 VAL A C 1
ATOM 801 O O . VAL A 1 95 ? 2.673 9.616 0.679 1.00 92.56 95 VAL A O 1
ATOM 804 N N . SER A 1 96 ? 1.373 10.867 -0.661 1.00 89.31 96 SER A N 1
ATOM 805 C CA . SER A 1 96 ? 1.637 10.099 -1.881 1.00 89.31 96 SER A CA 1
ATOM 806 C C . SER A 1 96 ? 3.110 10.188 -2.284 1.00 89.31 96 SER A C 1
ATOM 808 O O . SER A 1 96 ? 3.744 9.153 -2.482 1.00 89.31 96 SER A O 1
ATOM 810 N N . LYS A 1 97 ? 3.690 11.399 -2.294 1.00 89.06 97 LYS A N 1
ATOM 811 C CA . LYS A 1 97 ? 5.124 11.610 -2.560 1.00 89.06 97 LYS A CA 1
ATOM 812 C C . LYS A 1 97 ? 6.006 10.913 -1.525 1.00 89.06 97 LYS A C 1
ATOM 814 O O . LYS A 1 97 ? 6.976 10.252 -1.888 1.00 89.06 97 LYS A O 1
ATOM 819 N N . MET A 1 98 ? 5.652 11.009 -0.241 1.00 90.12 98 MET A N 1
ATOM 820 C CA . MET A 1 98 ? 6.370 10.326 0.839 1.00 90.12 98 MET A CA 1
ATOM 821 C C . MET A 1 98 ? 6.337 8.800 0.660 1.00 90.12 98 MET A C 1
ATOM 823 O O . MET A 1 98 ? 7.365 8.131 0.771 1.00 90.12 98 MET A O 1
ATOM 827 N N . ALA A 1 99 ? 5.164 8.237 0.360 1.00 89.12 99 ALA A N 1
ATOM 828 C CA . ALA A 1 99 ? 4.998 6.805 0.141 1.00 89.12 99 ALA A CA 1
ATOM 829 C C . ALA A 1 99 ? 5.770 6.317 -1.091 1.00 89.12 99 ALA A C 1
ATOM 831 O O . ALA A 1 99 ? 6.381 5.249 -1.043 1.00 89.12 99 ALA A O 1
ATOM 832 N N . GLU A 1 100 ? 5.782 7.101 -2.169 1.00 86.38 100 GLU A N 1
ATOM 833 C CA . GLU A 1 100 ? 6.567 6.809 -3.364 1.00 86.38 100 GLU A CA 1
ATOM 834 C C . GLU A 1 100 ? 8.070 6.841 -3.072 1.00 86.38 100 GLU A C 1
ATOM 836 O O . GLU A 1 100 ? 8.758 5.860 -3.348 1.00 86.38 100 GLU A O 1
ATOM 841 N N . HIS A 1 101 ? 8.573 7.884 -2.407 1.00 86.88 101 HIS A N 1
ATOM 842 C CA . HIS A 1 101 ? 9.981 7.975 -2.017 1.00 86.88 101 HIS A CA 1
ATOM 843 C C . HIS A 1 101 ? 10.419 6.808 -1.115 1.00 86.88 101 HIS A C 1
ATOM 845 O O . HIS A 1 101 ? 11.479 6.207 -1.308 1.00 86.88 101 HIS A O 1
ATOM 851 N N . ILE A 1 102 ? 9.589 6.418 -0.144 1.00 88.69 102 ILE A N 1
ATOM 852 C CA . ILE A 1 102 ? 9.866 5.248 0.696 1.00 88.69 102 ILE A CA 1
ATOM 853 C C . ILE A 1 102 ? 9.837 3.947 -0.107 1.00 88.69 102 ILE A C 1
ATOM 855 O O . ILE A 1 102 ? 10.665 3.064 0.131 1.00 88.69 102 ILE A O 1
ATOM 859 N N . ARG A 1 103 ? 8.933 3.814 -1.079 1.00 84.81 103 ARG A N 1
ATOM 860 C CA . ARG A 1 103 ? 8.914 2.655 -1.974 1.00 84.81 103 ARG A CA 1
ATOM 861 C C . ARG A 1 103 ? 10.180 2.581 -2.830 1.00 84.81 103 ARG A C 1
ATOM 863 O O . ARG A 1 103 ? 10.677 1.477 -3.011 1.00 84.81 103 ARG A O 1
ATOM 870 N N . GLN A 1 104 ? 10.711 3.710 -3.299 1.00 81.94 104 GLN A N 1
ATOM 871 C CA . GLN A 1 104 ? 11.971 3.780 -4.055 1.00 81.94 104 GLN A CA 1
ATOM 872 C C . GLN A 1 104 ? 13.186 3.413 -3.187 1.00 81.94 104 GLN A C 1
ATOM 874 O O . GLN A 1 104 ? 14.044 2.641 -3.597 1.00 81.94 104 GLN A O 1
ATOM 879 N N . THR A 1 105 ? 13.256 3.946 -1.964 1.00 83.31 105 THR A N 1
ATOM 880 C CA . THR A 1 105 ? 14.436 3.798 -1.090 1.00 83.31 105 THR A CA 1
ATOM 881 C C . THR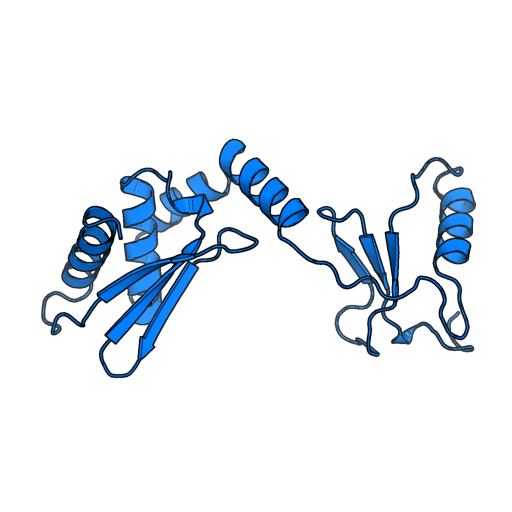 A 1 105 ? 14.460 2.494 -0.294 1.00 83.31 105 THR A C 1
ATOM 883 O O . THR A 1 105 ? 15.529 1.964 0.006 1.00 83.31 105 THR A O 1
ATOM 886 N N . ARG A 1 106 ? 13.290 1.976 0.101 1.00 83.19 106 ARG A N 1
ATOM 887 C CA . ARG A 1 106 ? 13.164 0.761 0.928 1.00 83.19 106 ARG A CA 1
ATOM 888 C C . ARG A 1 106 ? 12.657 -0.441 0.148 1.00 83.19 106 ARG A C 1
ATOM 890 O O . ARG A 1 106 ? 12.833 -1.574 0.601 1.00 83.19 106 ARG A O 1
ATOM 897 N N . GLY A 1 107 ? 11.978 -0.211 -0.973 1.00 76.44 107 GLY A N 1
ATOM 898 C CA . GLY A 1 107 ? 11.590 -1.276 -1.881 1.00 76.44 107 GLY A CA 1
ATOM 899 C C . GLY A 1 107 ? 12.827 -1.937 -2.469 1.00 76.44 107 GLY A C 1
ATOM 900 O O . GLY A 1 107 ? 13.859 -1.314 -2.687 1.00 76.44 107 GLY A O 1
ATOM 901 N N . ARG A 1 108 ? 12.734 -3.244 -2.690 1.00 71.56 108 ARG A N 1
ATOM 902 C CA . ARG A 1 108 ? 13.715 -3.974 -3.484 1.00 71.56 108 ARG A CA 1
ATOM 903 C C . ARG A 1 108 ? 12.968 -4.603 -4.636 1.00 71.56 108 ARG A C 1
ATOM 905 O O . ARG A 1 108 ? 12.107 -5.456 -4.413 1.00 71.56 108 ARG A O 1
ATOM 912 N N . LYS A 1 109 ? 13.304 -4.216 -5.861 1.00 75.75 109 LYS A N 1
ATOM 913 C CA . LYS A 1 109 ? 12.917 -4.985 -7.038 1.00 75.75 109 LYS A CA 1
ATOM 914 C C . LYS A 1 109 ? 14.008 -6.009 -7.320 1.00 75.75 109 LYS A C 1
ATOM 916 O O . LYS A 1 109 ? 15.180 -5.665 -7.424 1.00 75.75 109 LYS A O 1
ATOM 921 N N . ARG A 1 110 ? 13.632 -7.288 -7.405 1.00 78.38 110 ARG A N 1
ATOM 922 C CA . ARG A 1 110 ? 14.576 -8.347 -7.777 1.00 78.38 110 ARG A CA 1
ATOM 923 C C . ARG A 1 110 ? 14.901 -8.208 -9.262 1.00 78.38 110 ARG A C 1
ATOM 925 O O . ARG A 1 110 ? 14.112 -8.642 -10.098 1.00 78.38 110 ARG A O 1
ATOM 932 N N . ILE A 1 111 ? 16.041 -7.596 -9.550 1.00 83.62 111 ILE A N 1
ATOM 933 C CA . ILE A 1 111 ? 16.627 -7.508 -10.886 1.00 83.62 111 ILE A CA 1
ATOM 934 C C . ILE A 1 111 ? 17.497 -8.752 -11.066 1.00 83.62 111 ILE A C 1
ATOM 936 O O . ILE A 1 111 ? 18.358 -9.030 -10.236 1.00 83.62 111 ILE A O 1
ATOM 940 N N . LEU A 1 112 ? 17.205 -9.547 -12.093 1.00 87.94 112 LEU A N 1
ATOM 941 C CA . LEU A 1 112 ? 17.979 -10.735 -12.445 1.00 87.94 112 LEU A CA 1
ATOM 942 C C . LEU A 1 112 ? 18.938 -10.405 -13.587 1.00 87.94 112 LEU A C 1
ATOM 944 O O . LEU A 1 112 ? 20.085 -10.058 -13.353 1.00 87.94 112 LEU A O 1
ATOM 948 N N . THR A 1 113 ? 18.459 -10.493 -14.823 1.00 90.88 113 THR A N 1
ATOM 949 C CA . THR A 1 113 ? 19.239 -10.202 -16.028 1.00 90.88 113 THR A CA 1
ATOM 950 C C . THR A 1 113 ? 18.295 -9.776 -17.148 1.00 90.88 113 THR A C 1
ATOM 952 O O . THR A 1 113 ? 17.144 -10.229 -17.175 1.00 90.88 113 THR A O 1
ATOM 955 N N . ALA A 1 114 ? 18.770 -8.909 -18.042 1.00 93.44 114 ALA A N 1
ATOM 956 C CA . ALA A 1 114 ? 18.123 -8.598 -19.317 1.00 93.44 114 ALA A CA 1
ATOM 957 C C . ALA A 1 114 ? 18.374 -9.697 -20.368 1.00 93.44 114 ALA A C 1
ATOM 959 O O . ALA A 1 114 ? 17.553 -9.903 -21.258 1.00 93.44 114 ALA A O 1
ATOM 960 N N . LYS A 1 115 ? 19.455 -10.473 -20.208 1.00 95.50 115 LYS A N 1
ATOM 961 C CA . LYS A 1 115 ? 19.845 -11.559 -21.113 1.00 95.50 115 LYS A CA 1
ATOM 962 C C . LYS A 1 115 ? 19.092 -12.842 -20.792 1.00 95.50 115 LYS A C 1
ATOM 964 O O . LYS A 1 115 ? 19.278 -13.428 -19.722 1.00 95.50 115 LYS A O 1
ATOM 969 N N . GLY A 1 116 ? 18.220 -13.239 -21.705 1.00 92.06 116 GLY A N 1
ATOM 970 C CA . GLY A 1 116 ? 17.555 -14.532 -21.713 1.00 92.06 116 GLY A CA 1
ATOM 971 C C . GLY A 1 116 ? 18.428 -15.602 -22.363 1.00 92.06 116 GLY A C 1
ATOM 972 O O . GLY A 1 116 ? 19.590 -15.372 -22.691 1.00 92.06 116 GLY A O 1
ATOM 973 N N . ARG A 1 117 ? 17.859 -16.791 -22.543 1.00 93.25 117 ARG A N 1
ATOM 974 C CA . ARG A 1 117 ? 18.446 -17.875 -23.337 1.00 93.25 117 ARG A CA 1
ATOM 975 C C . ARG A 1 117 ? 18.347 -17.602 -24.835 1.00 93.25 117 ARG A C 1
ATOM 977 O O . ARG A 1 117 ? 19.229 -18.028 -25.570 1.00 93.25 117 ARG A O 1
ATOM 984 N N . HIS A 1 118 ? 17.282 -16.929 -25.266 1.00 94.38 118 HIS A N 1
ATOM 985 C CA . HIS A 1 118 ? 16.972 -16.683 -26.673 1.00 94.38 118 HIS A CA 1
ATOM 986 C C . HIS A 1 118 ? 16.933 -15.194 -27.023 1.00 94.38 118 HIS A C 1
ATOM 988 O O . HIS A 1 118 ? 17.313 -14.841 -28.133 1.00 94.38 118 HIS A O 1
ATOM 994 N N . TYR A 1 119 ? 16.528 -14.323 -26.091 1.00 94.69 119 TYR A N 1
ATOM 995 C CA . TYR A 1 119 ? 16.441 -12.878 -26.340 1.00 94.69 119 TYR A CA 1
ATOM 996 C C . TYR A 1 119 ? 17.202 -12.053 -25.306 1.00 94.69 119 TYR A C 1
ATOM 998 O O . TYR A 1 119 ? 17.129 -12.321 -24.103 1.00 94.69 119 TYR A O 1
ATOM 1006 N N . ASP A 1 120 ? 17.851 -10.984 -25.766 1.00 95.75 120 ASP A N 1
ATOM 1007 C CA . ASP A 1 120 ? 18.315 -9.894 -24.913 1.00 95.75 120 ASP A CA 1
ATOM 1008 C C . ASP A 1 120 ? 17.255 -8.784 -24.876 1.00 95.75 120 ASP A C 1
ATOM 1010 O O . ASP A 1 120 ? 16.928 -8.168 -25.893 1.00 95.75 120 ASP A O 1
ATOM 1014 N N . LEU A 1 121 ? 16.691 -8.532 -23.692 1.00 96.38 121 LEU A N 1
ATOM 1015 C CA . LEU A 1 121 ? 15.686 -7.486 -23.521 1.00 96.38 121 LEU A CA 1
ATOM 1016 C C . LEU A 1 121 ? 16.236 -6.097 -23.844 1.00 96.38 121 LEU A C 1
ATOM 1018 O O . LEU A 1 121 ? 15.459 -5.250 -24.280 1.00 96.38 121 LEU A O 1
ATOM 1022 N N . ASP A 1 122 ? 17.536 -5.863 -23.649 1.00 96.44 122 ASP A N 1
ATOM 1023 C CA . ASP A 1 122 ? 18.162 -4.589 -23.995 1.00 96.44 122 ASP A CA 1
ATOM 1024 C C . ASP A 1 122 ? 18.105 -4.349 -25.509 1.00 96.44 122 ASP A C 1
ATOM 1026 O O . ASP A 1 122 ? 17.687 -3.281 -25.957 1.00 96.44 122 ASP A O 1
ATOM 1030 N N . GLU A 1 123 ? 18.431 -5.364 -26.309 1.00 95.81 123 GLU A N 1
ATOM 1031 C CA . GLU A 1 123 ? 18.379 -5.290 -27.774 1.00 95.81 123 GLU A CA 1
ATOM 1032 C C . GLU A 1 123 ? 16.945 -5.135 -28.292 1.00 95.81 123 GLU A C 1
ATOM 1034 O O . GLU A 1 123 ? 16.677 -4.332 -29.197 1.00 95.81 123 GLU A O 1
ATOM 1039 N N . VAL A 1 124 ? 16.005 -5.869 -27.686 1.00 95.44 124 VAL A N 1
ATOM 1040 C CA . VAL A 1 124 ? 14.574 -5.746 -27.990 1.00 95.44 124 VAL A CA 1
ATOM 1041 C C . VAL A 1 124 ? 14.098 -4.325 -27.694 1.00 95.44 124 VAL A C 1
ATOM 1043 O O . VAL A 1 124 ? 13.439 -3.712 -28.537 1.00 95.44 124 VAL A O 1
ATOM 1046 N N . PHE A 1 125 ? 14.459 -3.766 -26.536 1.00 96.69 125 PHE A N 1
ATOM 1047 C CA . PHE A 1 125 ? 14.084 -2.404 -26.176 1.00 96.69 125 PHE A CA 1
ATOM 1048 C C . PHE A 1 125 ? 14.649 -1.384 -27.160 1.00 96.69 125 PHE A C 1
ATOM 1050 O O . PHE A 1 125 ? 13.884 -0.566 -27.658 1.00 96.69 125 PHE A O 1
ATOM 1057 N N . GLU A 1 126 ? 15.938 -1.440 -27.498 1.00 96.50 126 GLU A N 1
ATOM 1058 C CA . GLU A 1 126 ? 16.543 -0.478 -28.430 1.00 96.50 126 GLU A CA 1
ATOM 1059 C C . GLU A 1 126 ? 15.944 -0.564 -29.839 1.00 96.50 126 GLU A C 1
ATOM 1061 O O . GLU A 1 126 ? 15.792 0.442 -30.541 1.00 96.50 126 GLU A O 1
ATOM 1066 N N . THR A 1 127 ? 15.550 -1.762 -30.268 1.00 96.44 127 THR A N 1
ATOM 1067 C CA . THR A 1 127 ? 14.845 -1.958 -31.540 1.00 96.44 127 THR A CA 1
ATOM 1068 C C . THR A 1 127 ? 13.468 -1.295 -31.516 1.00 96.44 127 THR A C 1
ATOM 1070 O O . THR A 1 127 ? 13.123 -0.549 -32.437 1.00 96.44 127 THR A O 1
ATOM 1073 N N . LEU A 1 128 ? 12.697 -1.500 -30.445 1.00 95.81 128 LEU A N 1
ATOM 1074 C CA . LEU A 1 128 ? 11.387 -0.867 -30.270 1.00 95.81 128 LEU A CA 1
ATOM 1075 C C . LEU A 1 128 ? 11.504 0.654 -30.095 1.00 95.81 128 LEU A C 1
ATOM 1077 O O . LEU A 1 128 ? 10.736 1.398 -30.704 1.00 95.81 128 LEU A O 1
ATOM 1081 N N . ASN A 1 129 ? 12.482 1.120 -29.318 1.00 96.75 129 ASN A N 1
ATOM 1082 C CA . ASN A 1 129 ? 12.753 2.531 -29.060 1.00 96.75 129 ASN A CA 1
ATOM 1083 C C . ASN A 1 129 ? 13.057 3.276 -30.364 1.00 96.75 129 ASN A C 1
ATOM 1085 O O . ASN A 1 129 ? 12.450 4.304 -30.653 1.00 96.75 129 ASN A O 1
ATOM 1089 N N . ARG A 1 130 ? 13.927 2.723 -31.216 1.00 97.06 130 ARG A N 1
ATOM 1090 C CA . ARG A 1 130 ? 14.223 3.313 -32.531 1.00 97.06 130 ARG A CA 1
ATOM 1091 C C . ARG A 1 130 ? 13.013 3.312 -33.459 1.00 97.06 130 ARG A C 1
ATOM 1093 O O . ARG A 1 130 ? 12.741 4.328 -34.090 1.00 97.06 130 ARG A O 1
ATOM 1100 N N . ARG A 1 131 ? 12.282 2.195 -33.529 1.00 97.44 131 ARG A N 1
ATOM 1101 C CA . ARG A 1 131 ? 11.162 2.029 -34.467 1.00 97.44 131 ARG A CA 1
ATOM 1102 C C . ARG A 1 131 ? 9.950 2.890 -34.121 1.00 97.44 131 ARG A C 1
ATOM 1104 O O . ARG A 1 131 ? 9.316 3.417 -35.027 1.00 97.44 131 ARG A O 1
ATOM 1111 N N . PHE A 1 132 ? 9.609 2.991 -32.840 1.00 97.06 132 PHE A N 1
ATOM 1112 C CA . PHE A 1 132 ? 8.347 3.592 -32.399 1.00 97.06 132 PHE A CA 1
ATOM 1113 C C . PHE A 1 132 ? 8.517 4.904 -31.635 1.00 97.06 132 PHE A C 1
ATOM 1115 O O . PHE A 1 132 ? 7.558 5.657 -31.514 1.00 97.06 132 PHE A O 1
ATOM 1122 N N . PHE A 1 133 ? 9.719 5.191 -31.131 1.00 95.94 133 PHE A N 1
ATOM 1123 C CA . PHE A 1 133 ? 9.982 6.349 -30.274 1.00 95.94 133 PHE A CA 1
ATOM 1124 C C . PHE A 1 133 ? 11.180 7.181 -30.752 1.00 95.94 133 PHE A C 1
ATOM 1126 O O . PHE A 1 133 ? 11.692 8.008 -30.002 1.00 95.94 133 PHE A O 1
ATOM 1133 N N . HIS A 1 134 ? 11.647 6.962 -31.988 1.00 95.12 134 HIS A N 1
ATOM 1134 C CA . HIS A 1 134 ? 12.775 7.674 -32.603 1.00 95.12 134 HIS A CA 1
ATOM 1135 C C . HIS A 1 134 ? 14.080 7.630 -31.784 1.00 95.12 134 HIS A C 1
ATOM 1137 O O . HIS A 1 134 ? 14.941 8.492 -31.935 1.00 95.12 134 HIS A O 1
ATOM 1143 N N . GLY A 1 135 ? 14.233 6.635 -30.902 1.00 93.19 135 GLY A N 1
ATOM 1144 C CA . GLY A 1 135 ? 15.379 6.526 -29.995 1.00 93.19 135 GLY A CA 1
ATOM 1145 C C . GLY A 1 135 ? 15.365 7.526 -28.833 1.00 93.19 135 GLY A C 1
ATOM 1146 O O . GLY A 1 135 ? 16.383 7.689 -28.168 1.00 93.19 135 GLY A O 1
ATOM 1147 N N . LEU A 1 136 ? 14.241 8.205 -28.582 1.00 94.50 136 LEU A N 1
ATOM 1148 C CA . LEU A 1 136 ? 14.145 9.271 -27.581 1.00 94.50 136 LEU A CA 1
ATOM 1149 C C . LEU A 1 136 ? 13.761 8.773 -26.181 1.00 94.50 136 LEU A C 1
ATOM 1151 O O . LEU A 1 136 ? 13.850 9.546 -25.226 1.00 94.50 136 LEU A O 1
ATOM 1155 N N . MET A 1 137 ? 13.340 7.511 -26.010 1.00 93.62 137 MET A N 1
ATOM 1156 C CA . MET A 1 137 ? 13.083 6.992 -24.663 1.00 93.62 137 MET A CA 1
ATOM 1157 C C . MET A 1 137 ? 14.381 6.618 -23.954 1.00 93.62 137 MET A C 1
ATOM 1159 O O . MET A 1 137 ? 15.181 5.832 -24.461 1.00 93.62 137 MET A O 1
ATOM 1163 N N . GLY A 1 138 ? 14.543 7.121 -22.728 1.00 92.06 138 GLY A N 1
ATOM 1164 C CA . GLY A 1 138 ? 15.582 6.652 -21.818 1.00 92.06 138 GLY A CA 1
ATOM 1165 C C . GLY A 1 138 ? 15.346 5.190 -21.441 1.00 92.06 138 GLY A C 1
ATOM 1166 O O . GLY A 1 138 ? 14.242 4.819 -21.036 1.00 92.06 138 GLY A O 1
ATOM 1167 N N . ARG A 1 139 ? 16.380 4.354 -21.572 1.00 92.50 139 ARG A N 1
ATOM 1168 C CA . ARG A 1 139 ? 16.272 2.917 -21.310 1.00 92.50 139 ARG A CA 1
ATOM 1169 C C . ARG A 1 139 ? 16.036 2.639 -19.815 1.00 92.50 139 ARG A C 1
ATOM 1171 O O . ARG A 1 139 ? 16.882 3.004 -18.995 1.00 92.50 139 ARG A O 1
ATOM 1178 N N . PRO A 1 140 ? 14.916 1.994 -19.439 1.00 93.81 140 PRO A N 1
ATOM 1179 C CA . PRO A 1 140 ? 14.697 1.539 -18.073 1.00 93.81 140 PRO A CA 1
ATOM 1180 C C . PRO A 1 140 ? 15.569 0.316 -17.773 1.00 93.81 140 PRO A C 1
ATOM 1182 O O . PRO A 1 140 ? 16.107 -0.325 -18.675 1.00 93.81 140 PRO A O 1
ATOM 1185 N N . VAL A 1 141 ? 15.648 -0.080 -16.503 1.00 94.50 141 VAL A N 1
ATOM 1186 C CA . VAL A 1 141 ? 16.233 -1.380 -16.153 1.00 94.50 141 VAL A CA 1
ATOM 1187 C C . VAL A 1 141 ? 15.324 -2.485 -16.690 1.00 94.50 141 VAL A C 1
ATOM 1189 O O . VAL A 1 141 ? 14.137 -2.542 -16.363 1.00 94.50 141 VAL A O 1
ATOM 1192 N N . LEU A 1 142 ? 15.873 -3.384 -17.499 1.00 95.88 142 LEU A N 1
ATOM 1193 C CA . LEU A 1 142 ? 15.137 -4.499 -18.088 1.00 95.88 142 LEU A CA 1
ATOM 1194 C C . LEU A 1 142 ? 15.499 -5.796 -17.381 1.00 95.88 142 LEU A C 1
ATOM 1196 O O . LEU A 1 142 ? 16.659 -6.064 -17.068 1.00 95.88 142 LEU A O 1
ATOM 1200 N N . THR A 1 143 ? 14.492 -6.611 -17.076 1.00 95.75 143 THR A N 1
ATOM 1201 C CA . THR A 1 143 ? 14.754 -7.877 -16.399 1.00 95.75 143 THR A CA 1
ATOM 1202 C C . THR A 1 143 ? 13.733 -8.957 -16.708 1.00 95.75 143 THR A C 1
ATOM 1204 O O . THR A 1 143 ? 12.524 -8.726 -16.711 1.00 95.75 143 THR A O 1
ATOM 1207 N N . TRP A 1 144 ? 14.217 -10.177 -16.903 1.00 95.19 144 TRP A N 1
ATOM 1208 C CA . TRP A 1 144 ? 13.363 -11.353 -16.951 1.00 95.19 144 TRP A CA 1
ATOM 1209 C C . TRP A 1 144 ? 12.815 -11.710 -15.565 1.00 95.19 144 TRP A C 1
ATOM 1211 O O . TRP A 1 144 ? 13.524 -11.668 -14.555 1.00 95.19 144 TRP A O 1
ATOM 1221 N N . SER A 1 145 ? 11.560 -12.154 -15.505 1.00 91.62 145 SER A N 1
ATOM 1222 C CA . SER A 1 145 ? 10.986 -12.758 -14.302 1.00 91.62 145 SER A CA 1
ATOM 1223 C C . SER A 1 145 ? 11.763 -14.011 -13.900 1.00 91.62 145 SER A C 1
ATOM 1225 O O . SER A 1 145 ? 12.216 -14.768 -14.745 1.00 91.62 145 SER A O 1
ATOM 1227 N N . GLY A 1 146 ? 11.877 -14.296 -12.598 1.00 85.62 146 GLY A N 1
ATOM 1228 C CA . GLY A 1 146 ? 12.637 -15.464 -12.117 1.00 85.62 146 GLY A CA 1
ATOM 1229 C C . GLY A 1 146 ? 12.063 -16.833 -12.492 1.00 85.62 146 GLY A C 1
ATOM 1230 O O . GLY A 1 146 ? 12.803 -17.808 -12.506 1.00 85.62 146 GLY A O 1
ATOM 1231 N N . HIS A 1 147 ? 10.779 -16.898 -12.831 1.00 85.38 147 HIS A N 1
ATOM 1232 C CA . HIS A 1 147 ? 10.075 -18.115 -13.240 1.00 85.38 147 HIS A CA 1
ATOM 1233 C C . HIS A 1 147 ? 9.153 -17.797 -14.423 1.00 85.38 147 HIS A C 1
ATOM 1235 O O . HIS A 1 147 ? 8.922 -16.621 -14.713 1.00 85.38 147 HIS A O 1
ATOM 1241 N N . ASN A 1 148 ? 8.570 -18.821 -15.049 1.00 87.19 148 ASN A N 1
ATOM 1242 C CA . ASN A 1 148 ? 7.611 -18.679 -16.152 1.00 87.19 148 ASN A CA 1
ATOM 1243 C C . ASN A 1 148 ? 6.251 -18.165 -15.648 1.00 87.19 148 ASN A C 1
ATOM 1245 O O . ASN A 1 148 ? 5.294 -18.922 -15.475 1.00 87.19 148 ASN A O 1
ATOM 1249 N N . ALA A 1 149 ? 6.172 -16.863 -15.373 1.00 84.62 149 ALA A N 1
ATOM 1250 C CA . ALA A 1 149 ? 4.972 -16.208 -14.873 1.00 84.62 149 ALA A CA 1
ATOM 1251 C C . ALA A 1 149 ? 3.921 -16.090 -15.989 1.00 84.62 149 ALA A C 1
ATOM 1253 O O . ALA A 1 149 ? 4.063 -15.289 -16.906 1.00 84.62 149 ALA A O 1
ATOM 1254 N N . ARG A 1 150 ? 2.842 -16.874 -15.913 1.00 88.56 150 ARG A N 1
ATOM 1255 C CA . ARG A 1 150 ? 1.768 -16.857 -16.929 1.00 88.56 150 ARG A CA 1
ATOM 1256 C C . ARG A 1 150 ? 0.648 -15.851 -16.647 1.00 88.56 150 ARG A C 1
ATOM 1258 O O . ARG A 1 150 ? -0.141 -15.560 -17.531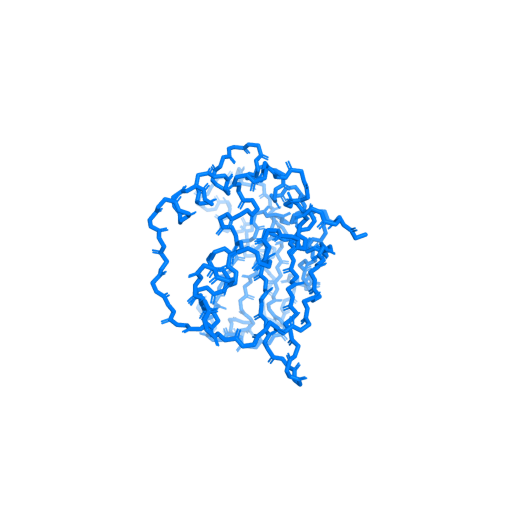 1.00 88.56 150 ARG A O 1
ATOM 1265 N N . ARG A 1 151 ? 0.565 -15.329 -15.417 1.00 88.44 151 ARG A N 1
ATOM 1266 C CA . ARG A 1 151 ? -0.489 -14.382 -14.991 1.00 88.44 151 ARG A CA 1
ATOM 1267 C C . ARG A 1 151 ? -0.089 -12.912 -15.122 1.00 88.44 151 ARG A C 1
ATOM 1269 O O . ARG A 1 151 ? -0.962 -12.058 -15.166 1.00 88.44 151 ARG A O 1
ATOM 1276 N N . LEU A 1 152 ? 1.211 -12.624 -15.149 1.00 87.38 152 LEU A N 1
ATOM 1277 C CA . LEU A 1 152 ? 1.765 -11.284 -15.322 1.00 87.38 152 LEU A CA 1
ATOM 1278 C C . LEU A 1 152 ? 2.899 -11.384 -16.339 1.00 87.38 152 LEU A C 1
ATOM 1280 O O . LEU A 1 152 ? 3.974 -11.889 -16.025 1.00 87.38 152 LEU A O 1
ATOM 1284 N N . LEU A 1 153 ? 2.606 -10.968 -17.567 1.00 93.94 153 LEU A N 1
ATOM 1285 C CA . LEU A 1 153 ? 3.483 -11.143 -18.726 1.00 93.94 153 LEU A CA 1
ATOM 1286 C C . LEU A 1 153 ? 4.512 -10.015 -18.863 1.00 93.94 153 LEU A C 1
ATOM 1288 O O . LEU A 1 153 ? 5.613 -10.242 -19.357 1.00 93.94 153 LEU A O 1
ATOM 1292 N N . GLY A 1 154 ? 4.184 -8.829 -18.356 1.00 92.44 154 GLY A N 1
ATOM 1293 C CA . GLY A 1 154 ? 5.090 -7.696 -18.250 1.00 92.44 154 GLY A CA 1
ATOM 1294 C C . GLY A 1 154 ? 4.605 -6.713 -17.186 1.00 92.44 154 GLY A C 1
ATOM 1295 O O . GLY A 1 154 ? 3.406 -6.627 -16.920 1.00 92.44 154 GLY A O 1
ATOM 1296 N N . HIS A 1 155 ? 5.527 -6.002 -16.538 1.00 92.12 155 HIS A N 1
ATOM 1297 C CA . HIS A 1 155 ? 5.192 -4.973 -15.554 1.00 92.12 155 HIS A CA 1
ATOM 1298 C C . HIS A 1 155 ? 6.271 -3.893 -15.449 1.00 92.12 155 HIS A C 1
ATOM 1300 O O . HIS A 1 155 ? 7.430 -4.185 -15.132 1.00 92.12 155 HIS A O 1
ATOM 1306 N N . TYR A 1 156 ? 5.855 -2.639 -15.619 1.00 91.69 156 TYR A N 1
ATOM 1307 C CA . TYR A 1 156 ? 6.672 -1.471 -15.319 1.00 91.69 156 TYR A CA 1
ATOM 1308 C C . TYR A 1 156 ? 6.508 -1.045 -13.855 1.00 91.69 156 TYR A C 1
ATOM 1310 O O . TYR A 1 156 ? 5.396 -0.802 -13.390 1.00 91.69 156 TYR A O 1
ATOM 1318 N N . ASP A 1 157 ? 7.628 -0.950 -13.137 1.00 86.56 157 ASP A N 1
ATOM 1319 C CA . ASP A 1 157 ? 7.690 -0.393 -11.785 1.00 86.56 157 ASP A CA 1
ATOM 1320 C C . ASP A 1 157 ? 8.390 0.962 -11.825 1.00 86.56 157 ASP A C 1
ATOM 1322 O O . ASP A 1 157 ? 9.618 1.020 -11.926 1.00 86.56 157 ASP A O 1
ATOM 1326 N N . ALA A 1 158 ? 7.597 2.027 -11.718 1.00 83.81 158 ALA A N 1
ATOM 1327 C CA . ALA A 1 158 ? 8.081 3.403 -11.730 1.00 83.81 158 ALA A CA 1
ATOM 1328 C C . ALA A 1 158 ? 9.062 3.692 -10.584 1.00 83.81 158 ALA A C 1
ATOM 1330 O O . ALA A 1 158 ? 10.042 4.399 -10.790 1.00 83.81 158 ALA A O 1
ATOM 1331 N N . ALA A 1 159 ? 8.873 3.073 -9.410 1.00 80.62 159 ALA A N 1
ATOM 1332 C CA . ALA A 1 159 ? 9.734 3.314 -8.250 1.00 80.62 159 ALA A CA 1
ATOM 1333 C C . ALA A 1 159 ? 11.188 2.853 -8.468 1.00 80.62 159 ALA A C 1
ATOM 1335 O O . ALA A 1 159 ? 12.100 3.310 -7.792 1.00 80.62 159 ALA A O 1
ATOM 1336 N N . HIS A 1 160 ? 11.423 1.947 -9.413 1.00 83.38 160 HIS A N 1
ATOM 1337 C CA . HIS A 1 160 ? 12.767 1.468 -9.733 1.00 83.38 160 HIS A CA 1
ATOM 1338 C C . HIS A 1 160 ? 13.109 1.681 -11.211 1.00 83.38 160 HIS A C 1
ATOM 1340 O O . HIS A 1 160 ? 14.058 1.071 -11.697 1.00 83.38 160 HIS A O 1
ATOM 1346 N N . ASN A 1 161 ? 12.297 2.461 -11.940 1.00 89.62 161 ASN A N 1
ATOM 1347 C CA . ASN A 1 161 ? 12.352 2.605 -13.396 1.00 89.62 161 ASN A CA 1
ATOM 1348 C C . ASN A 1 161 ? 12.678 1.271 -14.102 1.00 89.62 161 ASN A C 1
ATOM 1350 O O . ASN A 1 161 ? 13.660 1.153 -14.833 1.00 89.62 161 ASN A O 1
ATOM 1354 N N . THR A 1 162 ? 11.926 0.213 -13.777 1.00 92.06 162 THR A N 1
ATOM 1355 C CA . THR A 1 162 ? 12.258 -1.156 -14.205 1.00 92.06 162 THR A CA 1
ATOM 1356 C C . THR A 1 162 ? 11.088 -1.797 -14.934 1.00 92.06 162 THR A C 1
ATOM 1358 O O . THR A 1 162 ? 10.009 -1.937 -14.349 1.00 92.06 162 THR A O 1
ATOM 1361 N N . ILE A 1 163 ? 11.321 -2.318 -16.134 1.00 94.56 163 ILE A N 1
ATOM 1362 C CA . ILE A 1 163 ? 10.388 -3.194 -16.846 1.00 94.56 163 ILE A CA 1
ATOM 1363 C C . ILE A 1 163 ? 10.788 -4.649 -16.578 1.00 94.56 163 ILE A C 1
ATOM 1365 O O . ILE A 1 163 ? 11.901 -5.077 -16.874 1.00 94.56 163 ILE A O 1
ATOM 1369 N N . MET A 1 164 ? 9.871 -5.421 -15.994 1.00 94.44 164 MET A N 1
ATOM 1370 C CA . MET A 1 164 ? 10.005 -6.875 -15.909 1.00 94.44 164 MET A CA 1
ATOM 1371 C C . MET A 1 164 ? 9.217 -7.514 -17.049 1.00 94.44 164 MET A C 1
ATOM 1373 O O . MET A 1 164 ? 8.042 -7.187 -17.196 1.00 94.44 164 MET A O 1
ATOM 1377 N N . ILE A 1 165 ? 9.815 -8.458 -17.773 1.00 95.56 165 ILE A N 1
ATOM 1378 C CA . ILE A 1 165 ? 9.133 -9.294 -18.770 1.00 95.56 165 ILE A CA 1
ATOM 1379 C C . ILE A 1 165 ? 9.129 -10.750 -18.304 1.00 95.56 165 ILE A C 1
ATOM 1381 O O . ILE A 1 165 ? 10.091 -11.232 -17.704 1.00 95.56 165 ILE A O 1
ATOM 1385 N N . SER A 1 166 ? 8.030 -11.463 -18.537 1.00 95.00 166 SER A N 1
ATOM 1386 C CA . SER A 1 166 ? 7.922 -12.865 -18.149 1.00 95.00 166 SER A CA 1
ATOM 1387 C C . SER A 1 166 ? 8.827 -13.760 -18.989 1.00 95.00 166 SER A C 1
ATOM 1389 O O . SER A 1 166 ? 8.757 -13.742 -20.214 1.00 95.00 166 SER A O 1
ATOM 1391 N N . ARG A 1 167 ? 9.592 -14.639 -18.331 1.00 93.44 167 ARG A N 1
ATOM 1392 C CA . ARG A 1 167 ? 10.453 -15.639 -18.987 1.00 93.44 167 ARG A CA 1
ATOM 1393 C C . ARG A 1 167 ? 9.687 -16.652 -19.848 1.00 93.44 167 ARG A C 1
ATOM 1395 O O . ARG A 1 167 ? 10.293 -17.379 -20.618 1.00 93.44 167 ARG A O 1
ATOM 1402 N N . VAL A 1 168 ? 8.352 -16.663 -19.796 1.00 94.19 168 VAL A N 1
ATOM 1403 C CA . VAL A 1 168 ? 7.534 -17.458 -20.729 1.00 94.19 168 VAL A CA 1
ATOM 1404 C C . VAL A 1 168 ? 7.770 -17.084 -22.203 1.00 94.19 168 VAL A C 1
ATOM 1406 O O . VAL A 1 168 ? 7.513 -17.910 -23.076 1.00 94.19 168 VAL A O 1
ATOM 1409 N N . PHE A 1 169 ? 8.263 -15.871 -22.476 1.00 94.38 169 PHE A N 1
ATOM 1410 C CA . PHE A 1 169 ? 8.611 -15.410 -23.824 1.00 94.38 169 PHE A CA 1
ATOM 1411 C C . PHE A 1 169 ? 10.060 -15.703 -24.229 1.00 94.38 169 PHE A C 1
ATOM 1413 O O . PHE A 1 169 ? 10.405 -15.541 -25.393 1.00 94.38 169 PHE A O 1
ATOM 1420 N N . ASP A 1 170 ? 10.912 -16.154 -23.312 1.00 94.00 170 ASP A N 1
ATOM 1421 C CA . ASP A 1 170 ? 12.315 -16.462 -23.600 1.00 94.00 170 ASP A CA 1
ATOM 1422 C C . ASP A 1 170 ? 12.442 -17.884 -24.170 1.00 94.00 170 ASP A C 1
ATOM 1424 O O . ASP A 1 170 ? 12.867 -18.821 -23.491 1.00 94.00 170 ASP A O 1
ATOM 1428 N N . ARG A 1 171 ? 11.964 -18.059 -25.403 1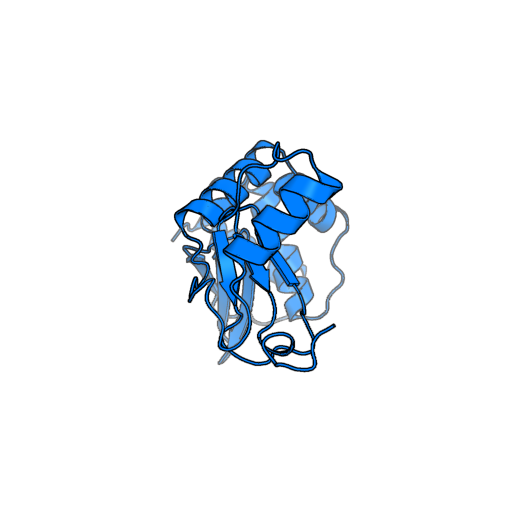.00 93.00 171 ARG A N 1
ATOM 1429 C CA . ARG A 1 171 ? 11.899 -19.334 -26.131 1.00 93.00 171 ARG A CA 1
ATOM 1430 C C . ARG A 1 171 ? 11.988 -19.077 -27.638 1.00 93.00 171 ARG A C 1
ATOM 1432 O O . ARG A 1 171 ? 11.549 -18.016 -28.066 1.00 93.00 171 ARG A O 1
ATOM 1439 N N . PRO A 1 172 ? 12.493 -20.028 -28.438 1.00 89.94 172 PRO A N 1
ATOM 1440 C CA . PRO A 1 172 ? 12.747 -19.794 -29.860 1.00 89.94 172 PRO A CA 1
ATOM 1441 C C . PRO A 1 172 ? 11.462 -19.572 -30.672 1.00 89.94 172 PRO A C 1
ATOM 1443 O O . PRO A 1 172 ? 11.505 -18.896 -31.689 1.00 89.94 172 PRO A O 1
ATOM 1446 N N . ASP A 1 173 ? 10.323 -20.088 -30.201 1.00 90.38 173 ASP A N 1
ATOM 1447 C CA . ASP A 1 173 ? 9.027 -19.980 -30.892 1.00 90.38 173 ASP A CA 1
ATOM 1448 C C . ASP A 1 173 ? 8.265 -18.683 -30.563 1.00 90.38 173 ASP A C 1
ATOM 1450 O O . ASP A 1 173 ? 7.074 -18.559 -30.860 1.00 90.38 173 ASP A O 1
ATOM 1454 N N . THR A 1 174 ? 8.893 -17.746 -29.849 1.00 84.38 174 THR A N 1
ATOM 1455 C CA . THR A 1 174 ? 8.290 -16.430 -29.626 1.00 84.38 174 THR A CA 1
ATOM 1456 C C . THR A 1 174 ? 8.354 -15.636 -30.943 1.00 84.38 174 THR A C 1
ATOM 1458 O O . THR A 1 174 ? 9.422 -15.595 -31.546 1.00 84.38 174 THR A O 1
ATOM 1461 N N . PRO A 1 175 ? 7.234 -15.051 -31.415 1.00 70.12 175 PRO A N 1
ATOM 1462 C CA . PRO A 1 175 ? 7.183 -14.341 -32.698 1.00 70.12 175 PRO A CA 1
ATOM 1463 C C . PRO A 1 175 ? 8.146 -13.158 -32.813 1.00 70.12 175 PRO A C 1
ATOM 1465 O O . PRO A 1 175 ? 8.421 -12.516 -31.770 1.00 70.12 175 PRO A O 1
#

pLDDT: mean 92.4, std 6.22, range [54.38, 98.25]

Foldseek 3Di:
DPPLLQVLLQVLLCVQPVPDDRFAEAEDEDDDLAQDWDWDQDPSHIHIYGHPLCVPPPSLLSSLSSNVRSCVHVVHDRDPSSVVSNVCVCPDPVSVVVSLQSNLPVPDDDADACDFPADRVVVVVCVCCCPPVVVPDDDFAEGEDPAQDPPDQWDQDPSRSYIYGYCVQRDPPRD

Secondary structure (DSSP, 8-state):
--HHHHHHHHHHHHHH-TTS----EEEEEE--SSS-EEEEEETTEEEEEEEGGGTTS-HHHHHHHHHHHHHHHTTPPPPHHHHHHHHHHHHSHHHHHHHHHHHHHH-------SB-SS-BHHHHHHHHHHHHHTT-SPPPEEEE-SS--SS-SEEEEGGGTEEEE-GGG-STT--